Protein AF-A0A2V1D4U7-F1 (afdb_monomer)

Sequence (102 aa):
MVPGPLVNPSTGSSVAERMFKCLRCAETIKYESTVDAVRLRIARIFLHHYFEQKCIDIRKDPNLPNLLSQGKRVSSVVLDVIIEEMHNHHDQQVSLQVSKQR

pLDDT: mean 71.38, std 16.38, range [38.53, 94.19]

Radius of gyration: 17.21 Å; Cα contacts (8 Å, |Δi|>4): 28; chains: 1; bounding box: 42×38×43 Å

Foldseek 3Di:
DDDDDPPDDDPPDDPVRVLLVLVVVLVVCVVPDDRPVVNVVVSVVVVVVVLVVQLVVLVVDPCNCVLCVVVDDSSRSSVVVVVVVSVVVVVVVVVVVVVVVD

Nearest PDB structures (foldseek):
  6dk8-assembly4_G  TM=3.911E-01  e=9.431E+00  Pseudomonas aeruginosa

Secondary structure (DSSP, 8-state):
-PPPP--PPPTTS-HHHHHHHHHHHHHHGGGTS---HHHHHHHHHHHHHHHHHHHHHHHT-TTHHHHHTTS--HHHHHHHHHHHHHHHHHHHHHHHHHHTT-

Mean predicted aligned error: 15.12 Å

Structure (mmCIF, N/CA/C/O backbone):
data_AF-A0A2V1D4U7-F1
#
_entry.id   AF-A0A2V1D4U7-F1
#
loop_
_atom_site.group_PDB
_atom_site.id
_atom_site.type_symbol
_atom_site.label_atom_id
_atom_site.label_alt_id
_atom_site.label_comp_id
_atom_site.label_asym_id
_atom_site.label_entity_id
_atom_site.label_seq_id
_atom_site.pdbx_PDB_ins_code
_atom_site.Cartn_x
_atom_site.Cartn_y
_atom_site.Cartn_z
_atom_site.occupancy
_atom_site.B_iso_or_equiv
_atom_site.auth_seq_id
_atom_site.auth_comp_id
_atom_site.auth_asym_id
_atom_site.auth_atom_id
_atom_site.pdbx_PDB_model_num
ATOM 1 N N . MET A 1 1 ? 28.463 -15.427 -21.889 1.00 39.81 1 MET A N 1
ATOM 2 C CA . MET A 1 1 ? 27.643 -15.101 -20.704 1.00 39.81 1 MET A CA 1
ATOM 3 C C . MET A 1 1 ? 26.189 -15.191 -21.141 1.00 39.81 1 MET A C 1
ATOM 5 O O . MET A 1 1 ? 25.782 -14.407 -21.984 1.00 39.81 1 MET A O 1
ATOM 9 N N . VAL A 1 2 ? 25.473 -16.241 -20.732 1.00 38.53 2 VAL A N 1
ATOM 10 C CA . VAL A 1 2 ? 24.095 -16.510 -21.187 1.00 38.53 2 VAL A CA 1
ATOM 11 C C . VAL A 1 2 ? 23.134 -15.700 -20.309 1.00 38.53 2 VAL A C 1
ATOM 13 O O . VAL A 1 2 ? 23.208 -15.848 -19.089 1.00 38.53 2 VAL A O 1
ATOM 16 N N . PRO A 1 3 ? 22.258 -14.845 -20.865 1.00 46.62 3 PRO A N 1
ATOM 17 C CA . PRO A 1 3 ? 21.243 -14.173 -20.068 1.00 46.62 3 PRO A CA 1
ATOM 18 C C . PRO A 1 3 ? 20.178 -15.204 -19.670 1.00 46.62 3 PRO A C 1
ATOM 20 O O . PRO A 1 3 ? 19.548 -15.824 -20.526 1.00 46.62 3 PRO A O 1
ATOM 23 N N . GLY A 1 4 ? 20.022 -15.435 -18.364 1.00 49.09 4 GLY A N 1
ATOM 24 C CA . GLY A 1 4 ? 18.983 -16.311 -17.819 1.00 49.09 4 GLY A CA 1
ATOM 25 C C . GLY A 1 4 ? 17.575 -15.804 -18.164 1.00 49.09 4 GLY A C 1
ATOM 26 O O . GLY A 1 4 ? 17.390 -14.602 -18.377 1.00 49.09 4 GLY A O 1
ATOM 27 N N . PRO A 1 5 ? 16.574 -16.696 -18.248 1.00 56.00 5 PRO A N 1
ATOM 28 C CA . PRO A 1 5 ? 15.268 -16.350 -18.785 1.00 56.00 5 PRO A CA 1
ATOM 29 C C . PRO A 1 5 ? 14.549 -15.370 -17.853 1.00 56.00 5 PRO A C 1
ATOM 31 O O . PRO A 1 5 ? 14.395 -15.624 -16.658 1.00 56.00 5 PRO A O 1
ATOM 34 N N . LEU A 1 6 ? 14.082 -14.256 -18.419 1.00 57.62 6 LEU A N 1
ATOM 35 C CA . LEU A 1 6 ? 13.107 -13.366 -17.793 1.00 57.62 6 LEU A CA 1
ATOM 36 C C . LEU A 1 6 ? 11.840 -14.178 -17.506 1.00 57.62 6 LEU A C 1
ATOM 38 O O . LEU A 1 6 ? 11.012 -14.404 -18.388 1.00 57.62 6 LEU A O 1
ATOM 42 N N . VAL A 1 7 ? 11.710 -14.664 -16.273 1.00 51.53 7 VAL A N 1
ATOM 43 C CA . VAL A 1 7 ? 10.503 -15.344 -15.806 1.00 51.53 7 VAL A CA 1
ATOM 44 C C . VAL A 1 7 ? 9.377 -14.314 -15.797 1.00 51.53 7 VAL A C 1
ATOM 46 O O . VAL A 1 7 ? 9.332 -13.431 -14.940 1.00 51.53 7 VAL A O 1
ATOM 49 N N . ASN A 1 8 ? 8.475 -14.413 -16.775 1.00 55.62 8 ASN A N 1
ATOM 50 C CA . ASN A 1 8 ? 7.254 -13.617 -16.794 1.00 55.62 8 ASN A CA 1
ATOM 51 C C . ASN A 1 8 ? 6.446 -13.885 -15.511 1.00 55.62 8 ASN A C 1
ATOM 53 O O . ASN A 1 8 ? 6.338 -15.043 -15.088 1.00 55.62 8 ASN A O 1
ATOM 57 N N . PRO A 1 9 ? 5.862 -12.849 -14.882 1.00 49.69 9 PRO A N 1
ATOM 58 C CA . PRO A 1 9 ? 5.038 -13.035 -13.698 1.00 49.69 9 PRO A CA 1
ATOM 59 C C . PRO A 1 9 ? 3.838 -13.913 -14.064 1.00 49.69 9 PRO A C 1
ATOM 61 O O . PRO A 1 9 ? 3.051 -13.565 -14.943 1.00 49.69 9 PRO A O 1
ATOM 64 N N . SER A 1 10 ? 3.730 -15.076 -13.418 1.00 52.47 10 SER A N 1
ATOM 65 C CA . SER A 1 10 ? 2.659 -16.028 -13.696 1.00 52.47 10 SER A CA 1
ATOM 66 C C . SER A 1 10 ? 1.282 -15.420 -13.403 1.00 52.47 10 SER A C 1
ATOM 68 O O . SER A 1 10 ? 1.096 -14.614 -12.480 1.00 52.47 10 SER A O 1
ATOM 70 N N . THR A 1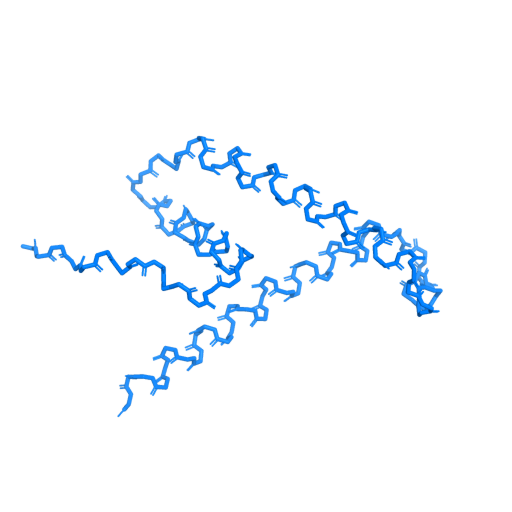 11 ? 0.306 -15.857 -14.197 1.00 52.78 11 THR A N 1
ATOM 71 C CA . THR A 1 11 ? -1.102 -15.427 -14.230 1.00 52.78 11 THR A CA 1
ATOM 72 C C . THR A 1 11 ? -1.861 -15.627 -12.902 1.00 52.78 11 THR A C 1
ATOM 74 O O . THR A 1 11 ? -3.008 -15.212 -12.794 1.00 52.78 11 THR A O 1
ATOM 77 N N . GLY A 1 12 ? -1.236 -16.214 -11.872 1.00 56.41 12 GLY A N 1
ATOM 78 C CA . GLY A 1 12 ? -1.832 -16.454 -10.549 1.00 56.41 12 GLY A CA 1
ATOM 79 C C . GLY A 1 12 ? -1.504 -15.417 -9.466 1.00 56.41 12 GLY A C 1
ATOM 80 O O . GLY A 1 12 ? -1.986 -15.551 -8.348 1.00 56.41 12 GLY A O 1
ATOM 81 N N . SER A 1 13 ? -0.682 -14.404 -9.764 1.00 57.19 13 SER A N 1
ATOM 82 C CA . SER A 1 13 ? -0.232 -13.419 -8.767 1.00 57.19 13 SER A CA 1
ATOM 83 C C . SER A 1 13 ? -1.179 -12.223 -8.639 1.00 57.19 13 SER A C 1
ATOM 85 O O . SER A 1 13 ? -1.619 -11.625 -9.638 1.00 57.19 13 SER A O 1
ATOM 87 N N . SER A 1 14 ?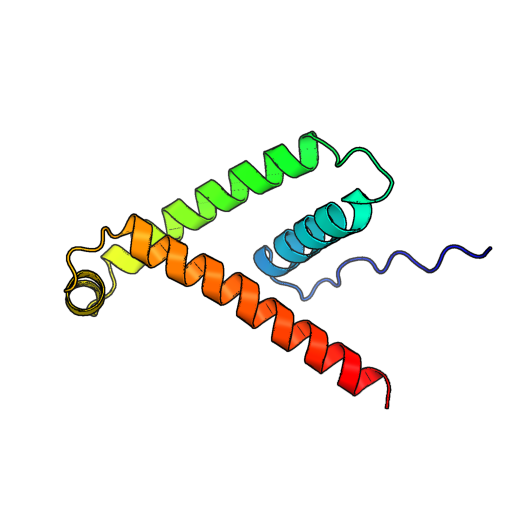 -1.465 -11.846 -7.388 1.00 67.50 14 SER A N 1
ATOM 88 C CA . SER A 1 14 ? -2.265 -10.660 -7.081 1.00 67.50 14 SER A CA 1
ATOM 89 C C . SER A 1 14 ? -1.591 -9.403 -7.646 1.00 67.50 14 SER A C 1
ATOM 91 O O . SER A 1 14 ? -0.376 -9.355 -7.864 1.00 67.50 14 SER A O 1
ATOM 93 N N . VAL A 1 15 ? -2.379 -8.361 -7.920 1.00 66.75 15 VAL A N 1
ATOM 94 C CA . VAL A 1 15 ? -1.852 -7.092 -8.458 1.00 66.75 15 VAL A CA 1
ATOM 95 C C . VAL A 1 15 ? -0.776 -6.509 -7.532 1.00 66.75 15 VAL A C 1
ATOM 97 O O . VAL A 1 15 ? 0.253 -6.040 -8.017 1.00 66.75 15 VAL A O 1
ATOM 100 N N . ALA A 1 16 ? -0.968 -6.634 -6.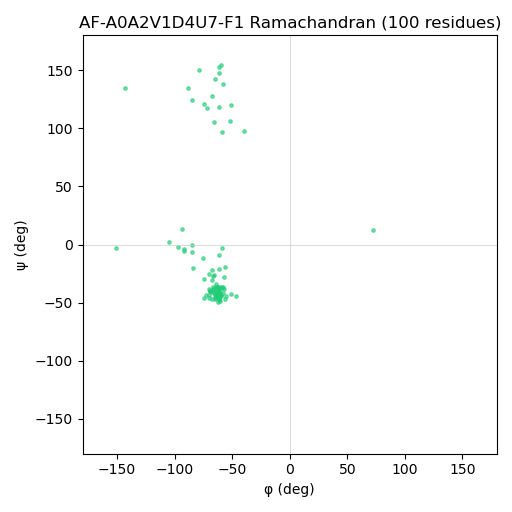216 1.00 62.88 16 ALA A N 1
ATOM 101 C CA . ALA A 1 16 ? 0.003 -6.227 -5.207 1.00 62.88 16 ALA A CA 1
ATOM 102 C C . ALA A 1 16 ? 1.319 -7.011 -5.332 1.00 62.88 16 ALA A C 1
ATOM 104 O O . ALA A 1 16 ? 2.389 -6.416 -5.396 1.00 62.88 16 ALA A O 1
ATOM 105 N N . GLU A 1 17 ? 1.259 -8.337 -5.476 1.00 66.25 17 GLU A N 1
ATOM 106 C CA . GLU A 1 17 ? 2.455 -9.176 -5.620 1.00 66.25 17 GLU A CA 1
ATOM 107 C C . GLU A 1 17 ? 3.265 -8.825 -6.882 1.00 66.25 17 GLU A C 1
ATOM 109 O O . GLU A 1 17 ? 4.499 -8.788 -6.858 1.00 66.25 17 GLU A O 1
ATOM 114 N N . ARG A 1 18 ? 2.578 -8.490 -7.983 1.00 71.50 18 ARG A N 1
ATOM 115 C CA . ARG A 1 18 ? 3.218 -7.979 -9.206 1.00 71.50 18 ARG A CA 1
ATOM 116 C C . ARG A 1 18 ? 3.887 -6.624 -8.988 1.00 71.50 18 ARG A C 1
ATOM 118 O O . ARG A 1 18 ? 5.016 -6.434 -9.436 1.00 71.50 18 ARG A O 1
ATOM 125 N N . MET A 1 19 ? 3.231 -5.702 -8.284 1.00 72.06 19 MET A N 1
ATOM 126 C CA . MET A 1 19 ? 3.813 -4.399 -7.942 1.00 72.06 19 MET A CA 1
ATOM 127 C C . MET A 1 19 ? 5.051 -4.540 -7.062 1.00 72.06 19 MET A C 1
ATOM 129 O O . MET A 1 19 ? 6.064 -3.894 -7.328 1.00 72.06 19 MET A O 1
ATOM 133 N N . PHE A 1 20 ? 5.007 -5.437 -6.077 1.00 68.50 20 PHE A N 1
ATOM 134 C CA . PHE A 1 20 ? 6.139 -5.708 -5.199 1.00 68.50 20 PHE A CA 1
ATOM 135 C C . PHE A 1 20 ? 7.319 -6.327 -5.948 1.00 68.50 20 PHE A C 1
ATOM 137 O O . PHE A 1 20 ? 8.451 -5.884 -5.760 1.00 68.50 20 PHE A O 1
ATOM 144 N N . LYS A 1 21 ? 7.081 -7.268 -6.871 1.00 71.50 21 LYS A N 1
ATOM 145 C CA . LYS A 1 21 ? 8.143 -7.791 -7.748 1.00 71.50 21 LYS A CA 1
ATOM 146 C C . LYS A 1 21 ? 8.758 -6.691 -8.617 1.00 71.50 21 LYS A C 1
ATOM 148 O O . LYS A 1 21 ? 9.978 -6.619 -8.718 1.00 71.50 21 LYS A O 1
ATOM 153 N N . CYS A 1 22 ? 7.951 -5.789 -9.176 1.00 66.50 22 CYS A N 1
ATOM 154 C CA . CYS A 1 22 ? 8.455 -4.647 -9.946 1.00 66.50 22 CYS A CA 1
ATOM 155 C C . CYS A 1 22 ? 9.311 -3.687 -9.102 1.00 66.50 22 CYS A C 1
ATOM 157 O O . CYS A 1 22 ? 10.359 -3.246 -9.573 1.00 66.50 22 CYS A O 1
ATOM 159 N N . LEU A 1 23 ? 8.902 -3.389 -7.864 1.00 66.88 23 LEU A N 1
ATOM 160 C CA . LEU A 1 23 ? 9.677 -2.572 -6.922 1.00 66.88 23 LEU A CA 1
ATOM 161 C C . LEU A 1 23 ? 11.003 -3.244 -6.539 1.00 66.88 23 LEU A C 1
ATOM 163 O O . LEU A 1 23 ? 12.048 -2.604 -6.594 1.00 66.88 23 LEU A O 1
ATOM 167 N N . ARG A 1 24 ? 10.993 -4.548 -6.246 1.00 62.38 24 ARG A N 1
ATOM 168 C CA . ARG A 1 24 ? 12.207 -5.319 -5.925 1.00 62.38 24 ARG A CA 1
ATOM 169 C C . ARG A 1 24 ? 13.164 -5.430 -7.109 1.00 62.38 24 ARG A C 1
ATOM 171 O O . ARG A 1 24 ? 14.376 -5.314 -6.932 1.00 62.38 24 ARG A O 1
ATOM 178 N N . CYS A 1 25 ? 12.645 -5.601 -8.326 1.00 58.53 25 CYS A N 1
ATOM 179 C CA . CYS A 1 25 ? 13.457 -5.491 -9.536 1.00 58.53 25 CYS A CA 1
ATOM 180 C C . CYS A 1 25 ? 14.083 -4.094 -9.645 1.00 58.53 25 CYS A C 1
ATOM 182 O O . CYS A 1 25 ? 15.274 -3.996 -9.915 1.00 58.53 25 CYS A O 1
ATOM 184 N N . ALA A 1 26 ? 13.330 -3.024 -9.377 1.00 58.84 26 ALA A N 1
ATOM 185 C CA . ALA A 1 26 ? 13.868 -1.662 -9.380 1.00 58.84 26 ALA A CA 1
ATOM 186 C C . ALA A 1 26 ? 14.960 -1.440 -8.312 1.00 58.84 26 ALA A C 1
ATOM 188 O O . ALA A 1 26 ? 15.940 -0.751 -8.581 1.00 58.84 26 ALA A O 1
ATOM 189 N N . GLU A 1 27 ? 14.838 -2.054 -7.132 1.00 54.06 27 GLU A N 1
ATOM 190 C CA . GLU A 1 27 ? 15.859 -2.005 -6.074 1.00 54.06 27 GLU A CA 1
ATOM 191 C C . GLU A 1 27 ? 17.124 -2.800 -6.430 1.00 54.06 27 GLU A C 1
ATOM 193 O O . GLU A 1 27 ? 18.230 -2.338 -6.161 1.00 54.06 27 GLU A O 1
ATOM 198 N N . THR A 1 28 ? 16.980 -3.954 -7.089 1.00 47.78 28 THR A N 1
ATOM 199 C CA . THR A 1 28 ? 18.113 -4.812 -7.495 1.00 47.78 28 THR A CA 1
ATOM 200 C C . THR A 1 28 ? 18.872 -4.228 -8.697 1.00 47.78 28 THR A C 1
ATOM 202 O O . THR A 1 28 ? 20.083 -4.382 -8.814 1.00 47.78 28 THR A O 1
ATOM 205 N N . ILE A 1 29 ? 18.179 -3.487 -9.569 1.00 47.03 29 ILE A N 1
ATOM 206 C CA . ILE A 1 29 ? 18.755 -2.797 -10.737 1.00 47.03 29 ILE A CA 1
ATOM 207 C C . ILE A 1 29 ? 19.537 -1.526 -10.342 1.00 47.03 29 ILE A C 1
ATOM 209 O O . ILE A 1 29 ? 20.315 -0.997 -11.138 1.00 47.03 29 ILE A O 1
ATOM 213 N N . LYS A 1 30 ? 19.415 -1.068 -9.089 1.00 45.09 30 LYS A N 1
ATOM 214 C CA . LYS A 1 30 ? 20.106 0.120 -8.563 1.00 45.09 30 LYS A CA 1
ATOM 215 C C . LYS A 1 30 ? 21.642 0.011 -8.588 1.00 45.09 30 LYS A C 1
ATOM 217 O O . LYS A 1 30 ? 22.304 1.015 -8.348 1.00 45.09 30 LYS A O 1
ATOM 222 N N . TYR A 1 31 ? 22.203 -1.163 -8.897 1.00 47.66 31 TYR A N 1
ATOM 223 C CA . TYR A 1 31 ? 23.642 -1.320 -9.102 1.00 47.66 31 TYR A CA 1
ATOM 224 C C . TYR A 1 31 ? 24.119 -0.971 -10.524 1.00 47.66 31 TYR A C 1
ATOM 226 O O . TYR A 1 31 ? 25.287 -0.639 -10.662 1.00 47.66 31 TYR A O 1
ATOM 234 N N . GLU A 1 32 ? 23.262 -0.961 -11.562 1.00 46.69 32 GLU A N 1
ATOM 235 C CA . GLU A 1 32 ? 23.736 -0.670 -12.936 1.00 46.69 32 GLU A CA 1
ATOM 236 C C . GLU A 1 32 ? 22.757 -0.012 -13.926 1.00 46.69 32 GLU A C 1
ATOM 238 O O . GLU A 1 32 ? 23.172 0.312 -15.037 1.00 46.69 32 GLU A O 1
ATOM 243 N N . SER A 1 33 ? 21.486 0.253 -13.613 1.00 49.44 33 SER A N 1
ATOM 244 C CA . SER A 1 33 ? 20.621 0.883 -14.622 1.00 49.44 33 SER A CA 1
ATOM 245 C C . SER A 1 33 ? 19.642 1.882 -14.028 1.00 49.44 33 SER A C 1
ATOM 247 O O . SER A 1 33 ? 19.018 1.668 -12.992 1.00 49.44 33 SER A O 1
ATOM 249 N N . THR A 1 34 ? 19.560 3.024 -14.706 1.00 57.75 34 THR A N 1
ATOM 250 C CA . THR A 1 34 ? 18.548 4.066 -14.577 1.00 57.75 34 THR A CA 1
ATOM 251 C C . THR A 1 34 ? 17.170 3.447 -14.375 1.00 57.75 34 THR A C 1
ATOM 253 O O . THR A 1 34 ? 16.508 3.040 -15.328 1.00 57.75 34 THR A O 1
ATOM 256 N N . VAL A 1 35 ? 16.737 3.368 -13.114 1.00 58.91 35 VAL A N 1
ATOM 257 C CA . VAL A 1 35 ? 15.395 2.912 -12.763 1.00 58.91 35 VAL A CA 1
ATOM 258 C C . VAL A 1 35 ? 14.406 3.715 -13.600 1.00 58.91 35 VAL A C 1
ATOM 260 O O . VAL A 1 35 ? 14.396 4.944 -13.526 1.00 58.91 35 VAL A O 1
ATOM 263 N N . ASP A 1 36 ? 13.616 3.019 -14.418 1.00 74.44 36 ASP A N 1
ATOM 264 C CA . ASP A 1 36 ? 12.649 3.627 -15.328 1.00 74.44 36 ASP A CA 1
ATOM 265 C C . ASP A 1 36 ? 11.753 4.592 -14.537 1.00 74.44 36 ASP A C 1
ATOM 267 O O . ASP A 1 36 ? 10.911 4.182 -13.729 1.00 74.44 36 ASP A O 1
ATOM 271 N N . ALA A 1 37 ? 11.977 5.894 -14.732 1.00 74.62 37 ALA A N 1
ATOM 272 C CA . ALA A 1 37 ? 11.290 6.949 -13.998 1.00 74.62 37 ALA A CA 1
ATOM 273 C C . ALA A 1 37 ? 9.765 6.836 -14.154 1.00 74.62 37 ALA A C 1
ATOM 275 O O . ALA A 1 37 ? 9.018 7.201 -13.243 1.00 74.62 37 ALA A O 1
ATOM 276 N N . VAL A 1 38 ? 9.298 6.270 -15.274 1.00 78.06 38 VAL A N 1
ATOM 277 C CA . VAL A 1 38 ? 7.884 5.984 -15.515 1.00 78.06 38 VAL A CA 1
ATOM 278 C C . VAL A 1 38 ? 7.395 4.890 -14.570 1.00 78.06 38 VAL A C 1
ATOM 280 O O . VAL A 1 38 ? 6.374 5.075 -13.910 1.00 78.06 38 VAL A O 1
ATOM 283 N N . ARG A 1 39 ? 8.141 3.790 -14.416 1.00 79.38 39 ARG A N 1
ATOM 284 C CA . ARG A 1 39 ? 7.795 2.718 -13.465 1.00 79.38 39 ARG A CA 1
ATOM 285 C C . ARG A 1 39 ? 7.771 3.213 -12.028 1.00 79.38 39 ARG A C 1
ATOM 287 O O . ARG A 1 39 ? 6.843 2.868 -11.304 1.00 79.38 39 ARG A O 1
ATOM 294 N N . LEU A 1 40 ? 8.725 4.054 -11.623 1.00 79.69 40 LEU A N 1
ATOM 295 C CA . LEU A 1 40 ? 8.709 4.663 -10.286 1.00 79.69 40 LEU A CA 1
ATOM 296 C C . LEU A 1 40 ? 7.493 5.563 -10.082 1.00 79.69 40 LEU A C 1
ATOM 298 O O . LEU A 1 40 ? 6.855 5.513 -9.030 1.00 79.69 40 LEU A O 1
ATOM 302 N N . ARG A 1 41 ? 7.147 6.372 -11.087 1.00 84.69 41 ARG A N 1
ATOM 303 C CA . ARG A 1 41 ? 5.970 7.241 -11.028 1.00 84.69 41 ARG A CA 1
ATOM 304 C C . ARG A 1 41 ? 4.687 6.426 -10.902 1.00 84.69 41 ARG A C 1
ATOM 306 O O . ARG A 1 41 ? 3.851 6.741 -10.061 1.00 84.69 41 ARG A O 1
ATOM 313 N N . ILE A 1 42 ? 4.562 5.365 -11.692 1.00 83.81 42 ILE A N 1
ATOM 314 C CA . ILE A 1 42 ? 3.427 4.444 -11.649 1.00 83.81 42 ILE A CA 1
ATOM 315 C C . ILE A 1 42 ? 3.351 3.752 -10.282 1.00 83.81 42 ILE A C 1
ATOM 317 O O . ILE A 1 42 ? 2.302 3.785 -9.643 1.00 83.81 42 ILE A O 1
ATOM 321 N N . ALA A 1 43 ? 4.462 3.196 -9.792 1.00 85.88 43 ALA A N 1
ATOM 322 C CA . ALA A 1 43 ? 4.526 2.550 -8.483 1.00 85.88 43 ALA A CA 1
ATOM 323 C C . ALA A 1 43 ? 4.116 3.507 -7.354 1.00 85.88 43 ALA A C 1
ATOM 325 O O . ALA A 1 43 ? 3.347 3.126 -6.477 1.00 85.88 43 ALA A O 1
ATOM 326 N N . ARG A 1 44 ? 4.557 4.771 -7.409 1.00 87.81 44 ARG A N 1
ATOM 327 C CA . ARG A 1 44 ? 4.168 5.799 -6.436 1.00 87.81 44 ARG A CA 1
ATOM 328 C C . ARG A 1 44 ? 2.664 6.088 -6.465 1.00 87.81 44 ARG A C 1
ATOM 330 O O . ARG A 1 44 ? 2.064 6.182 -5.401 1.00 87.81 44 ARG A O 1
ATOM 337 N N . ILE A 1 45 ? 2.061 6.218 -7.650 1.00 88.75 45 ILE A N 1
ATOM 338 C CA . ILE A 1 45 ? 0.611 6.449 -7.794 1.00 88.75 45 ILE A CA 1
ATOM 339 C C . ILE A 1 45 ? -0.174 5.282 -7.195 1.00 88.75 45 ILE A C 1
ATOM 341 O O . ILE A 1 45 ? -1.108 5.491 -6.424 1.00 88.75 45 ILE A O 1
ATOM 345 N N . PHE A 1 46 ? 0.226 4.053 -7.508 1.00 88.69 46 PHE A N 1
ATOM 346 C CA . PHE A 1 46 ? -0.451 2.876 -6.981 1.00 88.69 46 PHE A CA 1
ATOM 347 C C . PHE A 1 46 ? -0.278 2.716 -5.475 1.00 88.69 46 PHE A C 1
ATOM 349 O O . PHE A 1 46 ? -1.252 2.415 -4.793 1.00 88.69 46 PHE A O 1
ATOM 356 N N . LEU A 1 47 ? 0.921 2.969 -4.945 1.00 89.25 47 LEU A N 1
ATOM 357 C CA . LEU A 1 47 ? 1.163 2.931 -3.506 1.00 89.25 47 LEU A CA 1
ATOM 358 C C . LEU A 1 47 ? 0.312 3.972 -2.771 1.00 89.25 47 LEU A C 1
ATOM 360 O O . LEU A 1 47 ? -0.259 3.667 -1.729 1.00 89.25 47 LEU A O 1
ATOM 364 N N . HIS A 1 48 ? 0.178 5.174 -3.337 1.00 91.62 48 HIS A N 1
ATOM 365 C CA . HIS A 1 48 ? -0.701 6.204 -2.792 1.00 91.62 48 HIS A CA 1
ATOM 366 C C . HIS A 1 48 ? -2.159 5.741 -2.767 1.00 91.62 48 HIS A C 1
ATOM 368 O O . HIS A 1 48 ? -2.818 5.830 -1.736 1.00 91.62 48 HIS A O 1
ATOM 374 N N . HIS A 1 49 ? -2.650 5.192 -3.878 1.00 94.00 49 HIS A N 1
ATOM 375 C CA . HIS A 1 49 ? -4.024 4.707 -3.945 1.00 94.00 49 HIS A CA 1
ATOM 376 C C . HIS A 1 49 ? -4.278 3.550 -2.969 1.00 94.00 49 HIS A C 1
ATOM 378 O O . HIS A 1 49 ? -5.299 3.519 -2.288 1.00 94.00 49 HIS A O 1
ATOM 384 N N . TYR A 1 50 ? -3.328 2.620 -2.855 1.00 91.56 50 TYR A N 1
ATOM 385 C CA . TYR A 1 50 ? -3.395 1.522 -1.895 1.00 91.56 50 TYR A CA 1
ATOM 386 C C . TYR A 1 50 ? -3.456 2.033 -0.453 1.00 91.56 50 TYR A C 1
ATOM 388 O O . TYR A 1 50 ? -4.293 1.589 0.331 1.00 91.56 50 TYR A O 1
ATOM 396 N N . PHE A 1 51 ? -2.617 3.017 -0.124 1.00 92.69 51 PHE A N 1
ATOM 397 C CA . PHE A 1 51 ? -2.624 3.677 1.175 1.00 92.69 51 PHE A CA 1
ATOM 398 C C . PHE A 1 51 ? -3.973 4.344 1.482 1.00 92.69 51 PHE A C 1
ATOM 400 O O . PHE A 1 51 ? -4.502 4.184 2.584 1.00 92.69 51 PHE A O 1
ATOM 407 N N . GLU A 1 52 ? -4.561 5.057 0.518 1.00 94.19 52 GLU A N 1
ATOM 408 C CA . GLU A 1 52 ? -5.879 5.680 0.682 1.00 94.19 52 GLU A CA 1
ATOM 409 C C . GLU A 1 52 ? -6.979 4.643 0.926 1.00 94.19 52 GLU A C 1
ATOM 411 O O . GLU A 1 52 ? -7.788 4.821 1.838 1.00 94.19 52 GLU A O 1
ATOM 416 N N . GLN A 1 53 ? -6.982 3.540 0.170 1.00 92.88 53 GLN A N 1
ATOM 417 C CA . GLN A 1 53 ? -7.944 2.452 0.367 1.00 92.88 53 GLN A CA 1
ATOM 418 C C . GLN A 1 53 ? -7.807 1.827 1.757 1.00 92.88 53 GLN A C 1
ATOM 420 O O . GLN A 1 53 ? -8.787 1.754 2.496 1.00 92.88 53 GLN A O 1
ATOM 425 N N . LYS A 1 54 ? -6.584 1.500 2.189 1.00 90.69 54 LYS A N 1
ATOM 426 C CA . LYS A 1 54 ? -6.337 0.972 3.540 1.00 90.69 54 LYS A CA 1
ATOM 427 C C . LYS A 1 54 ? -6.776 1.943 4.639 1.00 90.69 54 LYS A C 1
ATOM 429 O O . LYS A 1 54 ? -7.314 1.513 5.657 1.00 90.69 54 LYS A O 1
ATOM 434 N N . CYS A 1 55 ? -6.610 3.252 4.434 1.00 91.50 55 CYS A N 1
ATOM 435 C CA . CYS A 1 55 ? -7.139 4.268 5.347 1.00 91.50 55 CYS A CA 1
ATOM 436 C C . CYS A 1 55 ? -8.670 4.271 5.423 1.00 91.50 55 CYS A C 1
ATOM 438 O O . CYS A 1 55 ? -9.218 4.582 6.480 1.00 91.50 55 CYS A O 1
ATOM 440 N N . ILE A 1 56 ? -9.372 3.968 4.331 1.00 92.81 56 ILE A N 1
ATOM 441 C CA . ILE A 1 56 ? -10.835 3.847 4.326 1.00 92.81 56 ILE A CA 1
ATOM 442 C C . ILE A 1 56 ? -11.261 2.561 5.036 1.00 92.81 56 ILE A C 1
ATOM 444 O O . ILE A 1 56 ? -12.190 2.594 5.843 1.00 92.81 56 ILE A O 1
ATOM 448 N N . ASP A 1 57 ? -10.576 1.453 4.770 1.00 91.19 57 ASP A N 1
ATOM 449 C CA . ASP A 1 57 ? -10.905 0.148 5.341 1.00 91.19 57 ASP A CA 1
ATOM 450 C C . ASP A 1 57 ? -10.707 0.130 6.855 1.00 91.19 57 ASP A C 1
ATOM 452 O O . ASP A 1 57 ? -11.611 -0.252 7.593 1.00 91.19 57 ASP A O 1
ATOM 456 N N . ILE A 1 58 ? -9.577 0.647 7.340 1.00 89.38 58 ILE A N 1
ATOM 457 C CA . ILE A 1 58 ? -9.280 0.676 8.776 1.00 89.38 58 ILE A CA 1
ATOM 458 C C . ILE A 1 58 ? -10.238 1.589 9.552 1.00 89.38 58 ILE A C 1
ATOM 460 O O . ILE A 1 58 ? -10.496 1.371 10.729 1.00 89.38 58 ILE A O 1
ATOM 464 N N 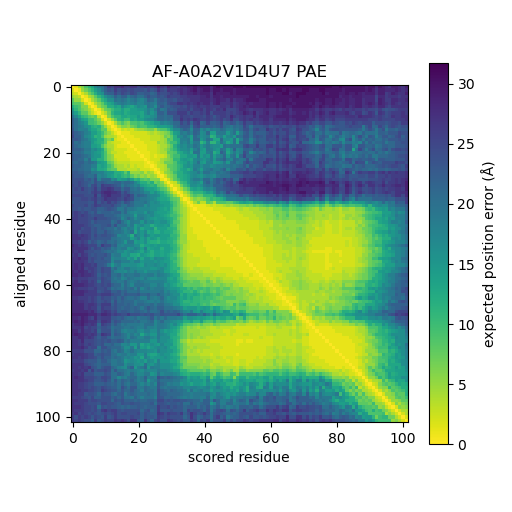. ARG A 1 59 ? -10.822 2.606 8.900 1.00 87.12 59 ARG A N 1
ATOM 465 C CA . ARG A 1 59 ? -11.861 3.450 9.516 1.00 87.12 59 ARG A CA 1
ATOM 466 C C . ARG A 1 59 ? -13.155 2.687 9.783 1.00 87.12 59 ARG A C 1
ATOM 468 O O . ARG A 1 59 ? -13.947 3.132 10.607 1.00 87.12 59 ARG A O 1
ATOM 475 N N . LYS A 1 60 ? -13.376 1.578 9.077 1.00 89.19 60 LYS A N 1
ATOM 476 C CA . LYS A 1 60 ? -14.511 0.673 9.278 1.00 89.19 60 LYS A CA 1
ATOM 477 C C . LYS A 1 60 ? -14.175 -0.463 10.251 1.00 89.19 60 LYS A C 1
ATOM 479 O O . LYS A 1 60 ? -15.068 -1.240 10.574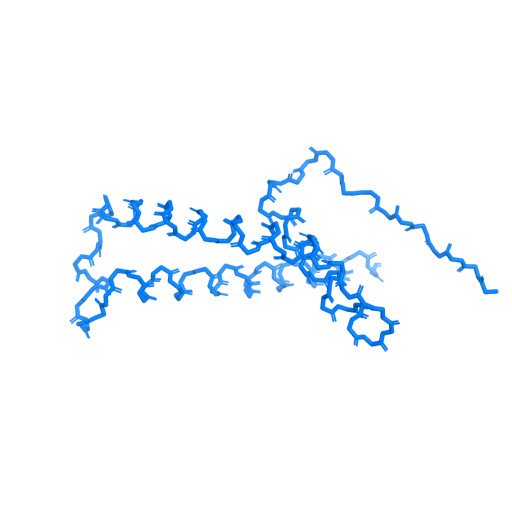 1.00 89.19 60 LYS A O 1
ATOM 484 N N . ASP A 1 61 ? -12.923 -0.571 10.705 1.00 86.56 61 ASP A N 1
ATOM 485 C CA . ASP A 1 61 ? -12.490 -1.624 11.620 1.00 86.56 61 ASP A CA 1
ATOM 486 C C . ASP A 1 61 ? -13.017 -1.350 13.041 1.00 86.56 61 ASP A C 1
ATOM 488 O O . ASP A 1 61 ? -12.690 -0.313 13.630 1.00 86.56 61 ASP A O 1
ATOM 492 N N . PRO A 1 62 ? -13.806 -2.261 13.635 1.00 84.38 62 PRO A N 1
ATOM 493 C CA . PRO A 1 62 ? -14.271 -2.116 15.013 1.00 84.38 62 PRO A CA 1
ATOM 494 C C . PRO A 1 62 ? -13.128 -2.074 16.044 1.00 84.38 62 PRO A C 1
ATOM 496 O O . PRO A 1 62 ? -13.317 -1.533 17.132 1.00 84.38 62 PRO A O 1
ATOM 499 N N . ASN A 1 63 ? -11.937 -2.585 15.715 1.00 85.19 63 ASN A N 1
ATOM 500 C CA . ASN A 1 63 ? -10.750 -2.537 16.575 1.00 85.19 63 ASN A CA 1
ATOM 501 C C . ASN A 1 63 ? -9.952 -1.234 16.452 1.00 85.19 63 ASN A C 1
ATOM 503 O O . ASN A 1 63 ? -8.955 -1.057 17.159 1.00 85.19 63 ASN A O 1
ATOM 507 N N . LEU A 1 64 ? -10.377 -0.300 15.597 1.00 82.44 64 LEU A N 1
ATOM 508 C CA . LEU A 1 64 ? -9.697 0.976 15.405 1.00 82.44 64 LEU A CA 1
ATOM 509 C C . LEU A 1 64 ? -9.406 1.732 16.718 1.00 82.44 64 LEU A C 1
ATOM 511 O O . LEU A 1 64 ? -8.286 2.223 16.857 1.00 82.44 64 LEU A O 1
ATOM 515 N N . PRO A 1 65 ? -10.314 1.808 17.715 1.00 79.38 65 PRO A N 1
ATOM 516 C CA . PRO A 1 65 ? -10.013 2.483 18.979 1.00 79.38 65 PRO A CA 1
ATOM 517 C C . PRO A 1 65 ? -8.795 1.896 19.707 1.00 79.38 65 PRO A C 1
ATOM 519 O O . PRO A 1 65 ? -7.995 2.645 20.265 1.00 79.38 65 PRO A O 1
ATOM 522 N N . ASN A 1 66 ? -8.602 0.574 19.641 1.00 82.12 66 ASN A N 1
ATOM 523 C CA . ASN A 1 66 ? -7.446 -0.098 20.239 1.00 82.12 66 ASN A CA 1
ATOM 524 C C . ASN A 1 66 ? -6.156 0.255 19.489 1.00 82.12 66 ASN A C 1
ATOM 526 O O . ASN A 1 66 ? -5.132 0.524 20.115 1.00 82.12 66 ASN A O 1
ATOM 530 N N . LEU A 1 67 ? -6.220 0.329 18.158 1.00 75.31 67 LEU A N 1
ATOM 531 C CA . LEU A 1 67 ? -5.091 0.711 17.304 1.00 75.31 67 LEU A CA 1
ATOM 532 C C . LEU A 1 67 ? -4.687 2.186 17.476 1.00 75.31 67 LEU A C 1
ATOM 534 O O . LEU A 1 67 ? -3.513 2.532 17.345 1.00 75.31 67 LEU A O 1
ATOM 538 N N . LEU A 1 68 ? -5.647 3.060 17.792 1.00 82.06 68 LEU A N 1
ATOM 539 C CA . LEU A 1 68 ? -5.423 4.494 18.008 1.00 82.06 68 LEU A CA 1
ATOM 540 C C . LEU A 1 68 ? -5.145 4.860 19.475 1.00 82.06 68 LEU A C 1
ATOM 542 O O . LEU A 1 68 ? -4.840 6.019 19.757 1.00 82.06 68 LEU A O 1
ATOM 546 N N . SER A 1 69 ? -5.210 3.898 20.401 1.00 75.19 69 SER A N 1
ATOM 547 C CA . SER A 1 69 ? -5.096 4.110 21.856 1.00 75.19 69 SER A CA 1
ATOM 548 C C . SER A 1 69 ? -3.811 4.825 22.303 1.00 75.19 69 SER A C 1
ATOM 550 O O . SER A 1 69 ? -3.774 5.423 23.374 1.00 75.19 69 SER A O 1
ATOM 552 N N . GLN A 1 70 ? -2.775 4.840 21.460 1.00 75.44 70 GLN A N 1
ATOM 553 C CA . GLN A 1 70 ? -1.504 5.531 21.700 1.00 75.44 70 GLN A CA 1
ATOM 554 C C . GLN A 1 70 ? -1.436 6.954 21.110 1.00 75.44 70 GLN A C 1
ATOM 556 O O . GLN A 1 70 ? -0.352 7.516 20.975 1.00 75.44 70 GLN A O 1
ATOM 561 N N . GLY A 1 71 ? -2.563 7.537 20.689 1.00 78.50 71 GLY A N 1
ATOM 562 C CA . GLY A 1 71 ? -2.584 8.837 20.002 1.00 78.50 71 GLY A CA 1
ATOM 563 C C . GLY A 1 71 ? -2.039 8.779 18.570 1.00 78.50 71 GLY A C 1
ATOM 564 O O . GLY A 1 71 ? -1.783 9.814 17.948 1.00 78.50 71 GLY A O 1
ATOM 565 N N . LYS A 1 72 ? -1.864 7.569 18.024 1.00 84.38 72 LYS A N 1
ATOM 566 C CA . LYS A 1 72 ? -1.478 7.371 16.627 1.00 84.38 72 LYS A CA 1
ATOM 567 C C . LYS A 1 72 ? -2.588 7.886 15.716 1.00 84.38 72 LYS A C 1
ATOM 569 O O . LYS A 1 72 ? -3.772 7.716 15.986 1.00 84.38 72 LYS A O 1
ATOM 574 N N . ARG A 1 73 ? -2.204 8.497 14.595 1.00 87.88 73 ARG A N 1
ATOM 575 C CA . ARG A 1 73 ? -3.147 8.818 13.515 1.00 87.88 73 ARG A CA 1
ATOM 576 C C . ARG A 1 73 ? -3.420 7.565 12.692 1.00 87.88 73 ARG A C 1
ATOM 578 O O . ARG A 1 73 ? -2.514 6.761 12.491 1.00 87.88 73 ARG A O 1
ATOM 585 N N . VAL A 1 74 ? -4.619 7.472 12.118 1.00 88.44 74 VAL A N 1
ATOM 586 C CA . VAL A 1 74 ? -5.007 6.414 11.164 1.00 88.44 74 VAL A CA 1
ATOM 587 C C . VAL A 1 74 ? -3.939 6.196 10.087 1.00 88.44 74 VAL A C 1
ATOM 589 O O . VAL A 1 74 ? -3.552 5.067 9.817 1.00 88.44 74 VAL A O 1
ATOM 592 N N . SER A 1 75 ? -3.398 7.284 9.534 1.00 88.69 75 SER A N 1
ATOM 593 C CA . SER A 1 75 ? -2.331 7.244 8.531 1.00 88.69 75 SER A CA 1
ATOM 594 C C . SER A 1 75 ? -1.061 6.540 9.016 1.00 88.69 75 SER A C 1
ATOM 596 O O . SER A 1 75 ? -0.417 5.847 8.240 1.00 88.69 75 SER A O 1
ATOM 598 N N . SER A 1 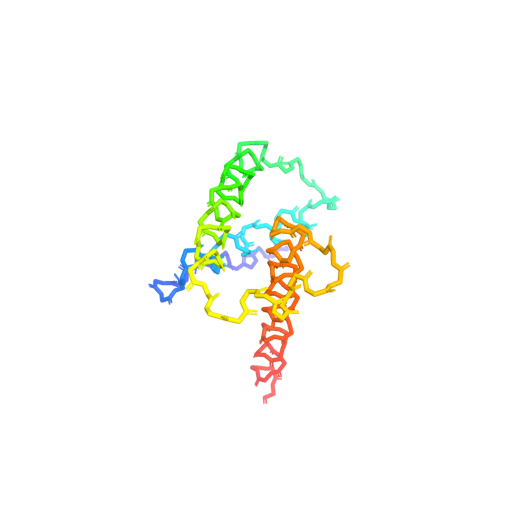76 ? -0.699 6.713 10.290 1.00 89.88 76 SER A N 1
ATOM 599 C CA . SER A 1 76 ? 0.475 6.064 10.880 1.00 89.88 76 SER A CA 1
ATOM 600 C C . SER A 1 76 ? 0.247 4.568 11.037 1.00 89.88 76 SER A C 1
ATOM 602 O O . SER A 1 76 ? 1.120 3.789 10.692 1.00 89.88 76 SER A O 1
ATOM 604 N N . VAL A 1 77 ? -0.936 4.171 11.512 1.00 89.62 77 VAL A N 1
ATOM 605 C CA . VAL A 1 77 ? -1.289 2.753 11.669 1.00 89.62 77 VAL A CA 1
ATOM 606 C C . VAL A 1 77 ? -1.301 2.050 10.312 1.00 89.62 77 VAL A C 1
ATOM 608 O O . VAL A 1 77 ? -0.748 0.968 10.170 1.00 89.62 77 VAL A O 1
ATOM 611 N N . VAL A 1 78 ? -1.878 2.683 9.288 1.00 91.12 78 VAL A N 1
ATOM 612 C CA . VAL A 1 78 ? -1.888 2.131 7.926 1.00 91.12 78 VAL A CA 1
ATOM 613 C C . VAL A 1 78 ? -0.480 2.011 7.357 1.00 91.12 78 VAL A C 1
ATOM 615 O O . VAL A 1 78 ? -0.177 1.019 6.700 1.00 91.12 78 VAL A O 1
ATOM 618 N N . LEU A 1 79 ? 0.387 2.994 7.608 1.00 90.31 79 LEU A N 1
ATOM 619 C CA . LEU A 1 79 ? 1.777 2.917 7.176 1.00 90.31 79 LEU A CA 1
ATOM 620 C C . LEU A 1 79 ? 2.503 1.739 7.843 1.00 90.31 79 LEU A C 1
ATOM 622 O O . LEU A 1 79 ? 3.161 0.983 7.134 1.00 90.31 79 LEU A O 1
ATOM 626 N N . ASP A 1 80 ? 2.331 1.555 9.157 1.00 89.00 80 ASP A N 1
ATOM 627 C CA . ASP A 1 80 ? 2.900 0.426 9.907 1.00 89.00 80 ASP A CA 1
ATOM 628 C C . ASP A 1 80 ? 2.455 -0.916 9.285 1.00 89.00 80 ASP A C 1
ATOM 630 O O . ASP A 1 80 ? 3.295 -1.762 8.984 1.00 89.00 80 ASP A O 1
ATOM 634 N N . VAL A 1 81 ? 1.157 -1.069 8.985 1.00 88.31 81 VAL A N 1
ATOM 635 C CA . VAL A 1 81 ? 0.594 -2.274 8.341 1.00 88.31 81 VAL A CA 1
ATOM 636 C C . VAL A 1 81 ? 1.190 -2.519 6.955 1.00 88.31 81 VAL A C 1
ATOM 638 O O . VAL A 1 81 ? 1.570 -3.643 6.640 1.00 88.31 81 VAL A O 1
ATOM 641 N N . ILE A 1 82 ? 1.289 -1.488 6.111 1.00 88.38 82 ILE A N 1
ATOM 642 C CA . ILE A 1 82 ? 1.852 -1.633 4.759 1.00 88.38 82 ILE A CA 1
ATOM 643 C C . ILE A 1 82 ? 3.325 -2.042 4.836 1.00 88.38 82 ILE A C 1
ATOM 645 O O . ILE A 1 82 ? 3.763 -2.911 4.084 1.00 88.38 82 ILE A O 1
ATOM 649 N N . ILE A 1 83 ? 4.091 -1.435 5.746 1.00 86.06 83 ILE A N 1
ATOM 650 C CA . ILE A 1 83 ? 5.493 -1.790 5.966 1.00 86.06 83 ILE A CA 1
ATOM 651 C C . ILE A 1 83 ? 5.597 -3.245 6.431 1.00 86.06 83 ILE A C 1
ATOM 653 O O . ILE A 1 83 ? 6.434 -3.984 5.915 1.00 86.06 83 ILE A O 1
ATOM 657 N N . GLU A 1 84 ? 4.756 -3.681 7.365 1.00 87.19 84 GLU A N 1
ATOM 658 C CA . GLU A 1 84 ? 4.749 -5.060 7.852 1.00 87.19 84 GLU A CA 1
ATOM 659 C C . GLU A 1 84 ? 4.385 -6.060 6.742 1.00 87.19 84 GLU A C 1
ATOM 661 O O . GLU A 1 84 ? 5.094 -7.046 6.546 1.00 87.19 84 GLU A O 1
ATOM 666 N N . GLU A 1 85 ? 3.350 -5.776 5.942 1.00 86.06 85 GLU A N 1
ATOM 667 C CA . GLU A 1 85 ? 2.986 -6.571 4.760 1.00 86.06 85 GLU A CA 1
ATOM 668 C C . GLU A 1 85 ? 4.175 -6.695 3.791 1.00 86.06 85 GLU A C 1
ATOM 670 O O . GLU A 1 85 ? 4.482 -7.791 3.316 1.00 86.06 85 GLU A O 1
ATOM 675 N N . MET A 1 86 ? 4.891 -5.593 3.532 1.00 79.00 86 MET A N 1
ATOM 676 C CA . MET A 1 86 ? 6.073 -5.584 2.664 1.00 79.00 86 MET A CA 1
ATOM 677 C C . MET A 1 86 ? 7.205 -6.478 3.185 1.00 79.00 86 MET A C 1
ATOM 679 O O . MET A 1 86 ? 7.849 -7.165 2.388 1.00 79.00 86 MET A O 1
ATOM 683 N N . HIS A 1 87 ? 7.442 -6.491 4.498 1.00 76.62 87 HIS A N 1
ATOM 684 C CA . HIS A 1 87 ? 8.469 -7.334 5.115 1.00 76.62 87 HIS A CA 1
ATOM 685 C C . HIS A 1 87 ? 8.042 -8.808 5.166 1.00 76.62 87 HIS A C 1
ATOM 687 O O . HIS A 1 87 ? 8.788 -9.676 4.718 1.00 76.62 87 HIS A O 1
ATOM 693 N N . ASN A 1 88 ? 6.811 -9.100 5.587 1.00 74.50 88 ASN A N 1
ATOM 694 C CA . ASN A 1 88 ? 6.288 -10.468 5.676 1.00 74.50 88 ASN A CA 1
ATOM 695 C C . ASN A 1 88 ? 6.234 -11.166 4.306 1.00 74.50 88 ASN A C 1
ATOM 697 O O . ASN A 1 88 ? 6.521 -12.360 4.184 1.00 74.50 88 ASN A O 1
ATOM 701 N N . HIS A 1 89 ? 5.917 -10.424 3.241 1.00 67.00 89 HIS A N 1
ATOM 702 C CA . HIS A 1 89 ? 5.986 -10.949 1.878 1.00 67.00 89 HIS A CA 1
ATOM 703 C C . HIS A 1 89 ? 7.419 -11.268 1.430 1.00 67.00 89 HIS A C 1
ATOM 705 O O . HIS A 1 89 ? 7.610 -12.150 0.587 1.00 67.00 89 HIS A O 1
ATOM 711 N N . HIS A 1 90 ? 8.426 -10.588 1.983 1.00 58.22 90 HIS A N 1
ATOM 712 C CA . HIS A 1 90 ? 9.822 -10.875 1.679 1.00 58.22 90 HIS A CA 1
ATOM 713 C C . HIS A 1 90 ? 10.257 -12.222 2.271 1.00 58.22 90 HIS A C 1
ATOM 715 O O . HIS A 1 90 ? 10.808 -13.051 1.543 1.00 58.22 90 HIS A O 1
ATOM 721 N N . ASP A 1 91 ? 9.923 -12.482 3.534 1.00 60.28 91 ASP A N 1
ATOM 722 C CA . ASP A 1 91 ? 10.302 -13.710 4.244 1.00 60.28 91 ASP A CA 1
ATOM 723 C C . ASP A 1 91 ? 9.619 -14.958 3.661 1.00 60.28 91 ASP A C 1
ATOM 725 O O . ASP A 1 91 ? 10.229 -16.026 3.519 1.00 60.28 91 ASP A O 1
ATOM 729 N N . GLN A 1 92 ? 8.364 -14.821 3.224 1.00 59.97 92 GLN A N 1
ATOM 730 C CA . GLN A 1 92 ? 7.648 -15.889 2.520 1.00 59.97 92 GLN A CA 1
ATOM 731 C C . GLN A 1 92 ? 8.267 -16.198 1.149 1.00 59.97 92 GLN A C 1
ATOM 733 O O . GLN A 1 92 ? 8.378 -17.361 0.766 1.00 59.97 92 GLN A O 1
ATOM 738 N N . GLN A 1 93 ? 8.726 -15.188 0.403 1.00 55.88 93 GLN A N 1
ATOM 739 C CA . GLN A 1 93 ? 9.410 -15.438 -0.871 1.00 55.88 93 GLN A CA 1
ATOM 740 C C . GLN A 1 93 ? 10.788 -16.080 -0.678 1.00 55.88 93 GLN A C 1
ATOM 742 O O . GLN A 1 93 ? 11.140 -16.983 -1.438 1.00 55.88 93 GLN A O 1
ATOM 747 N N . VAL A 1 94 ? 11.550 -15.656 0.334 1.00 55.00 94 VAL A N 1
ATOM 748 C CA . VAL A 1 94 ? 12.866 -16.236 0.646 1.00 55.00 94 VAL A CA 1
ATOM 749 C C . VAL A 1 94 ? 12.724 -17.695 1.086 1.00 55.00 94 VAL A C 1
ATOM 751 O O . VAL A 1 94 ? 13.416 -18.563 0.556 1.00 55.00 94 VAL A O 1
ATOM 754 N N . SER A 1 95 ? 11.780 -18.005 1.979 1.00 57.03 95 SER A N 1
ATOM 755 C CA . SER A 1 95 ? 11.529 -19.387 2.421 1.00 57.03 95 SER A CA 1
ATOM 756 C C . SER A 1 95 ? 11.072 -20.309 1.282 1.00 57.03 95 SER A C 1
ATOM 758 O O . SER A 1 95 ? 11.560 -21.436 1.166 1.00 57.03 95 SER A O 1
ATOM 760 N N . LEU A 1 96 ? 10.213 -19.824 0.377 1.00 53.50 96 LEU A N 1
ATOM 761 C CA . LEU A 1 96 ? 9.799 -20.578 -0.810 1.00 53.50 96 LEU A CA 1
ATOM 762 C C . LEU A 1 96 ? 10.964 -20.848 -1.773 1.00 53.50 96 LEU A C 1
ATOM 764 O O . LEU A 1 96 ? 11.027 -21.935 -2.350 1.00 53.50 96 LEU A O 1
ATOM 768 N N . GLN A 1 97 ? 11.906 -19.913 -1.932 1.00 51.41 97 GLN A N 1
ATOM 769 C CA . GLN A 1 97 ? 13.098 -20.145 -2.755 1.00 51.41 97 GLN A CA 1
ATOM 770 C C . GLN A 1 97 ? 14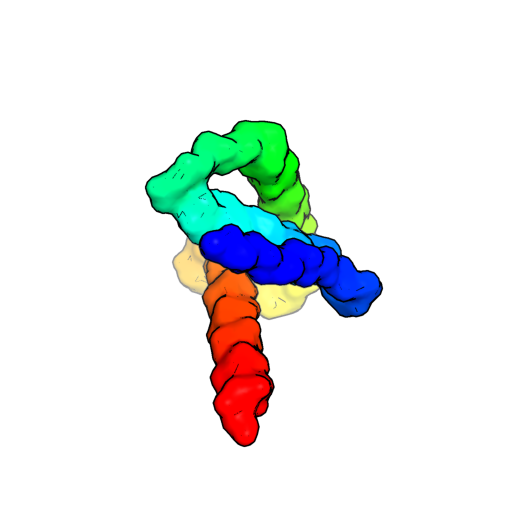.054 -21.165 -2.129 1.00 51.41 97 GLN A C 1
ATOM 772 O O . GLN A 1 97 ? 14.525 -22.050 -2.840 1.00 51.41 97 GLN A O 1
ATOM 777 N N . VAL A 1 98 ? 14.259 -21.123 -0.809 1.00 53.84 98 VAL A N 1
ATOM 778 C CA . VAL A 1 98 ? 15.091 -22.106 -0.089 1.00 53.84 98 VAL A CA 1
ATOM 779 C C . VAL A 1 98 ? 14.507 -23.520 -0.189 1.00 53.84 98 VAL A C 1
ATOM 781 O O . VAL A 1 98 ? 15.251 -24.484 -0.356 1.00 53.84 98 VAL A O 1
ATOM 784 N N . SER A 1 99 ? 13.178 -23.660 -0.147 1.00 53.56 99 SER A N 1
ATOM 785 C CA . SER A 1 99 ? 12.511 -24.967 -0.269 1.00 53.56 99 SER A CA 1
ATOM 786 C C . SER A 1 99 ? 12.588 -25.589 -1.669 1.00 53.56 99 SER A C 1
ATOM 788 O O . SER A 1 99 ? 12.526 -26.805 -1.789 1.00 53.56 99 SER A O 1
ATOM 790 N N . LYS A 1 100 ? 12.75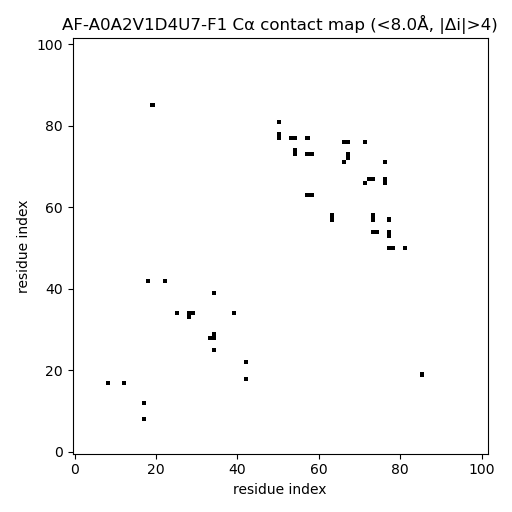0 -24.778 -2.725 1.00 50.62 100 LYS A N 1
ATOM 791 C CA . LYS A 1 100 ? 12.877 -25.252 -4.117 1.00 50.62 100 LYS A CA 1
ATOM 792 C C . LYS A 1 100 ? 14.304 -25.640 -4.513 1.00 50.62 100 LYS A C 1
ATOM 794 O O . LYS A 1 100 ? 14.506 -26.114 -5.627 1.00 50.62 100 LYS A O 1
ATOM 799 N N . GLN A 1 101 ? 15.281 -25.389 -3.643 1.00 49.44 101 GLN A N 1
ATOM 800 C CA . GLN A 1 101 ? 16.705 -25.624 -3.898 1.00 49.44 101 GLN A CA 1
ATOM 801 C C . GLN A 1 101 ? 17.260 -26.863 -3.169 1.00 49.44 101 GLN A C 1
ATOM 803 O O . GLN A 1 101 ? 18.455 -27.136 -3.274 1.00 49.44 101 GLN A O 1
ATOM 808 N N . ARG A 1 102 ? 16.406 -27.601 -2.449 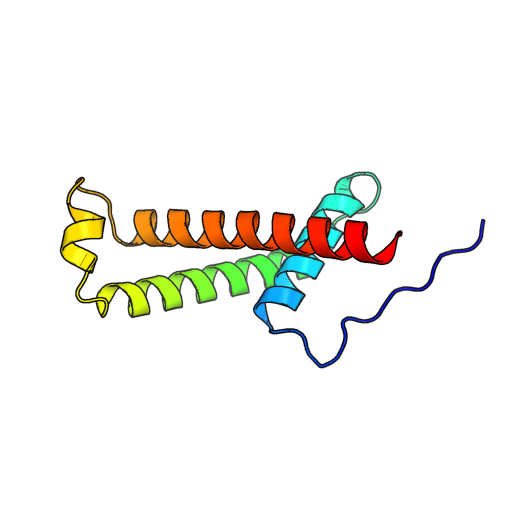1.00 40.94 102 ARG A N 1
ATOM 809 C CA . ARG A 1 102 ? 16.671 -28.934 -1.884 1.00 40.94 102 ARG A CA 1
ATOM 810 C C . ARG A 1 102 ? 15.885 -29.985 -2.654 1.00 40.94 102 ARG A C 1
ATOM 812 O O . ARG A 1 102 ? 16.395 -31.120 -2.727 1.00 40.94 102 ARG A O 1
#

Organism: NCBI:txid97972

Solvent-accessible surface area (backbone atoms only — not comparable to full-atom values): 6192 Å² total; per-residue (Å²): 136,82,83,74,80,84,77,72,83,61,94,85,60,51,72,66,57,52,52,51,53,52,51,52,50,46,62,67,36,66,83,81,48,84,62,54,66,66,58,54,52,51,51,50,53,50,51,50,52,51,51,53,52,47,48,55,53,50,72,70,39,89,61,37,65,71,71,33,67,82,77,50,51,68,69,54,56,44,49,53,50,52,53,48,52,58,50,55,56,47,56,54,53,52,52,54,53,58,65,75,74,112